Protein AF-A0A838HV57-F1 (afdb_monomer)

Mean predicted aligned error: 8.64 Å

Secondary structure (DSSP, 8-state):
-----PPPTTEEEEE-TTSTTEEEEEE--SSSPEEEEEEEEEEEETTEEEEEEEEEEEESGGGGS--

Solvent-accessible surface area (backbone atoms only — not comparable to full-atom values): 4244 Å² total; per-residue (Å²): 134,83,78,72,78,68,71,56,85,71,46,45,68,46,74,38,89,94,38,88,75,32,30,37,39,39,37,72,61,106,57,79,56,36,34,34,35,32,30,80,47,69,46,76,56,98,87,41,81,40,85,40,77,46,79,74,47,78,44,47,85,64,65,79,75,66,127

Structure (mmCIF, N/CA/C/O backbone):
data_AF-A0A838HV57-F1
#
_entry.id   AF-A0A838HV57-F1
#
loop_
_atom_site.group_PDB
_atom_site.id
_atom_site.type_symbol
_atom_site.label_atom_id
_atom_site.label_alt_id
_atom_site.label_comp_id
_atom_site.label_asym_id
_atom_site.label_entity_id
_atom_site.label_seq_id
_atom_site.pdbx_PDB_ins_code
_atom_site.Cartn_x
_atom_site.Cartn_y
_atom_site.Cartn_z
_atom_site.occupancy
_atom_site.B_iso_or_equiv
_atom_site.auth_seq_id
_atom_site.auth_comp_id
_atom_site.auth_asym_id
_atom_site.auth_atom_id
_atom_site.pdbx_PDB_model_num
ATOM 1 N N . MET A 1 1 ? 1.432 22.069 18.717 1.00 39.09 1 MET A N 1
ATOM 2 C CA . MET A 1 1 ? 1.304 21.374 17.419 1.00 39.09 1 MET A CA 1
ATOM 3 C C . MET A 1 1 ? 2.245 20.179 17.452 1.00 39.09 1 MET A C 1
ATOM 5 O O . MET A 1 1 ? 3.439 20.357 17.263 1.00 39.09 1 MET A O 1
ATOM 9 N N . GLY A 1 2 ? 1.747 19.005 17.848 1.00 38.88 2 GLY A N 1
ATOM 10 C CA . GLY A 1 2 ? 2.569 17.796 17.937 1.00 38.88 2 GLY A CA 1
ATOM 11 C C . GLY A 1 2 ? 2.899 17.316 16.532 1.00 38.88 2 GLY A C 1
ATOM 12 O O . GLY A 1 2 ? 1.989 16.969 15.785 1.00 38.88 2 GLY A O 1
ATOM 13 N N . GLY A 1 3 ? 4.176 17.371 16.152 1.00 41.22 3 GLY A N 1
ATOM 14 C CA . GLY A 1 3 ? 4.640 16.826 14.884 1.00 41.22 3 GLY A CA 1
ATOM 15 C C . GLY A 1 3 ? 4.337 15.338 14.863 1.00 41.22 3 GLY A C 1
ATOM 16 O O . GLY A 1 3 ? 4.972 14.576 15.589 1.00 41.22 3 GLY A O 1
ATOM 17 N N . GLY A 1 4 ? 3.339 14.933 14.074 1.00 46.28 4 GLY A N 1
ATOM 18 C CA . GLY A 1 4 ? 3.158 13.529 13.741 1.00 46.28 4 GLY A CA 1
ATOM 19 C C . GLY A 1 4 ? 4.484 13.057 13.174 1.00 46.28 4 GLY A C 1
ATOM 20 O O . GLY A 1 4 ? 4.957 13.635 12.194 1.00 46.28 4 GLY A O 1
ATOM 21 N N . ALA A 1 5 ? 5.133 12.117 13.862 1.00 59.53 5 ALA A N 1
ATOM 22 C CA . ALA A 1 5 ? 6.411 11.588 13.430 1.00 59.53 5 ALA A CA 1
ATOM 23 C C . ALA A 1 5 ? 6.257 11.185 11.962 1.00 59.53 5 ALA A C 1
ATOM 25 O O . ALA A 1 5 ? 5.423 10.341 11.629 1.00 59.53 5 ALA A O 1
ATOM 26 N N . GLY A 1 6 ? 6.989 11.868 11.078 1.00 66.62 6 GLY A N 1
ATOM 27 C CA . GLY A 1 6 ? 7.041 11.487 9.677 1.00 66.62 6 GLY A CA 1
ATOM 28 C C . GLY A 1 6 ? 7.446 10.020 9.578 1.00 66.62 6 GLY A C 1
ATOM 29 O O . GLY A 1 6 ? 8.036 9.463 10.509 1.00 66.62 6 GLY A O 1
ATOM 30 N N . TRP A 1 7 ? 7.114 9.383 8.458 1.00 67.44 7 TRP A N 1
ATOM 31 C CA . TRP A 1 7 ? 7.527 8.006 8.215 1.00 67.44 7 TRP A CA 1
ATOM 32 C C . TRP A 1 7 ? 9.018 7.827 8.543 1.00 67.44 7 TRP A C 1
ATOM 34 O O . TRP A 1 7 ? 9.814 8.712 8.202 1.00 67.44 7 TRP 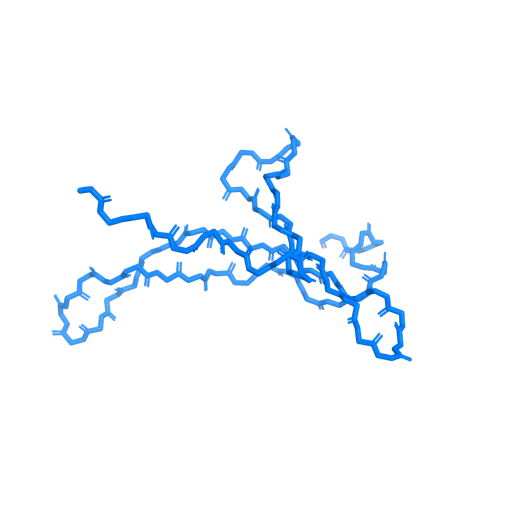A O 1
ATOM 44 N N . PRO A 1 8 ? 9.412 6.723 9.209 1.00 72.00 8 PRO A N 1
ATOM 45 C CA . PRO A 1 8 ? 10.819 6.437 9.453 1.00 72.00 8 PRO A CA 1
ATOM 46 C C . PRO A 1 8 ? 11.598 6.578 8.145 1.00 72.00 8 PRO A C 1
ATOM 48 O O . PRO A 1 8 ? 11.123 6.137 7.106 1.00 72.00 8 PRO A O 1
ATOM 51 N N . SER A 1 9 ? 12.788 7.176 8.163 1.00 70.69 9 SER A N 1
ATOM 52 C CA . SER A 1 9 ? 13.556 7.443 6.932 1.00 70.69 9 SER A CA 1
ATOM 53 C C . SER A 1 9 ? 13.905 6.175 6.139 1.00 70.69 9 SER A C 1
ATOM 55 O O . SER A 1 9 ? 14.056 6.216 4.918 1.00 70.69 9 SER A O 1
ATOM 57 N N . SER A 1 10 ? 13.987 5.032 6.824 1.00 73.06 10 SER A N 1
ATOM 58 C CA . SER A 1 10 ? 14.131 3.697 6.232 1.00 73.06 10 SER A CA 1
ATOM 59 C C . SER A 1 10 ? 12.902 3.239 5.435 1.00 73.06 10 SER A C 1
ATOM 61 O O . SER A 1 10 ? 12.999 2.339 4.599 1.00 73.06 10 SER A O 1
ATOM 63 N N . LEU A 1 11 ? 11.755 3.868 5.682 1.00 74.38 11 LEU A N 1
ATOM 64 C CA . LEU A 1 11 ? 10.438 3.557 5.158 1.00 74.38 11 LEU A CA 1
ATOM 65 C C . LEU A 1 11 ? 10.040 4.669 4.178 1.00 74.38 11 LEU A C 1
ATOM 67 O O . LEU A 1 11 ? 9.424 5.679 4.517 1.00 74.38 11 LEU A O 1
ATOM 71 N N . ARG A 1 12 ? 10.463 4.505 2.925 1.00 84.38 12 ARG A N 1
ATOM 72 C CA . ARG A 1 12 ? 10.307 5.528 1.887 1.00 84.38 12 ARG A CA 1
ATOM 73 C C . ARG A 1 12 ? 8.894 5.461 1.323 1.00 84.38 12 ARG A C 1
ATOM 75 O O . ARG A 1 12 ? 8.615 4.615 0.474 1.00 84.38 12 ARG A O 1
ATOM 82 N N . VAL A 1 13 ? 8.021 6.341 1.805 1.00 86.81 13 VAL A N 1
ATOM 83 C CA . VAL A 1 13 ? 6.633 6.488 1.342 1.00 86.81 13 VAL A CA 1
ATOM 84 C C . VAL A 1 13 ? 6.511 7.703 0.430 1.00 86.81 13 VAL A C 1
ATOM 86 O O . VAL A 1 13 ? 6.946 8.795 0.792 1.00 86.81 13 VAL A O 1
ATOM 89 N N . LYS A 1 14 ? 5.890 7.537 -0.740 1.00 87.50 14 LYS A N 1
ATOM 90 C CA . LYS A 1 14 ? 5.595 8.636 -1.674 1.00 87.50 14 LYS A CA 1
ATOM 91 C C . LYS A 1 14 ? 4.302 8.373 -2.457 1.00 87.50 14 LYS A C 1
ATOM 93 O O . LYS A 1 14 ? 3.978 7.210 -2.684 1.00 87.50 14 LYS A O 1
ATOM 98 N N . PRO A 1 15 ? 3.570 9.407 -2.901 1.00 88.12 15 PRO A N 1
ATOM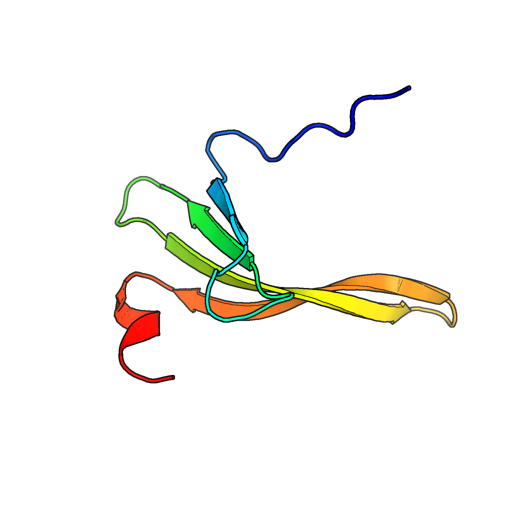 99 C CA . PRO A 1 15 ? 2.441 9.218 -3.808 1.00 88.12 15 PRO A CA 1
ATOM 100 C C . PRO A 1 15 ? 2.911 8.690 -5.172 1.00 88.12 15 PRO A C 1
ATOM 102 O O . PRO A 1 15 ? 3.989 9.047 -5.658 1.00 88.12 15 PRO A O 1
ATOM 105 N N . VAL A 1 16 ? 2.094 7.850 -5.805 1.00 86.69 16 VAL A N 1
ATOM 106 C CA . VAL A 1 16 ? 2.315 7.391 -7.180 1.00 86.69 16 VAL A CA 1
ATOM 107 C C . VAL A 1 16 ? 1.814 8.471 -8.135 1.00 86.69 16 VAL A C 1
ATOM 109 O O . VAL A 1 16 ? 0.621 8.752 -8.193 1.00 86.69 16 VAL A O 1
ATOM 112 N N . GLY A 1 17 ? 2.718 9.075 -8.910 1.00 84.50 17 GLY A N 1
ATOM 113 C CA . GLY A 1 17 ? 2.377 10.218 -9.768 1.00 84.50 17 GLY A CA 1
ATOM 114 C C . GLY A 1 17 ? 1.290 9.928 -10.812 1.00 84.50 17 GLY A C 1
ATOM 115 O O . GLY A 1 17 ? 0.488 10.804 -11.114 1.00 84.50 17 GLY A O 1
ATOM 116 N N . SER A 1 18 ? 1.224 8.699 -11.332 1.00 84.44 18 SER A N 1
ATOM 117 C CA . SER A 1 18 ? 0.214 8.277 -12.314 1.00 84.44 18 SER A CA 1
ATOM 118 C C . SER A 1 18 ? -1.103 7.787 -11.699 1.00 84.44 18 SER A C 1
ATOM 120 O O . SER A 1 18 ? -2.026 7.471 -12.445 1.00 84.44 18 SER A O 1
ATOM 122 N N . ALA A 1 19 ? -1.206 7.701 -10.367 1.00 84.06 19 ALA A N 1
ATOM 123 C CA . ALA A 1 19 ? -2.375 7.159 -9.677 1.00 84.06 19 ALA A CA 1
ATOM 124 C C . ALA A 1 19 ? -2.695 7.954 -8.394 1.00 84.06 19 ALA A C 1
ATOM 126 O O . ALA A 1 19 ? -2.215 7.607 -7.309 1.00 84.06 19 ALA A O 1
ATOM 127 N N . PRO A 1 20 ? -3.516 9.017 -8.496 1.00 87.62 20 PRO A N 1
ATOM 128 C CA . PRO A 1 20 ? -3.937 9.811 -7.345 1.00 87.62 20 PRO A CA 1
ATOM 129 C C . PRO A 1 20 ? -4.567 8.950 -6.242 1.00 87.62 20 PRO A C 1
ATOM 131 O O . PRO A 1 20 ? -5.396 8.087 -6.517 1.00 87.62 20 PRO A O 1
ATOM 134 N N . GLY A 1 21 ? -4.172 9.187 -4.989 1.00 87.69 21 GLY A N 1
ATOM 135 C CA . GLY A 1 21 ? -4.654 8.431 -3.824 1.00 87.69 21 GLY A CA 1
ATOM 136 C C . GLY A 1 21 ? -3.910 7.118 -3.548 1.00 87.69 21 GLY A C 1
ATOM 137 O O . GLY A 1 21 ? -4.071 6.558 -2.463 1.00 87.69 21 GLY A O 1
ATOM 138 N N . ILE A 1 22 ? -3.052 6.666 -4.470 1.00 90.56 22 ILE A N 1
ATOM 139 C CA . ILE A 1 22 ? -2.179 5.506 -4.275 1.00 90.56 22 ILE A CA 1
ATOM 140 C C . ILE A 1 22 ? -0.791 5.968 -3.833 1.00 90.56 22 ILE A C 1
ATOM 142 O O . ILE A 1 22 ? -0.207 6.910 -4.372 1.00 90.56 22 ILE A O 1
ATOM 146 N N . PHE A 1 23 ? -0.238 5.251 -2.866 1.00 91.00 23 PHE A N 1
ATOM 147 C CA . PHE A 1 23 ? 1.090 5.453 -2.319 1.00 91.00 23 PHE A CA 1
ATOM 148 C C . PHE A 1 23 ? 1.977 4.253 -2.644 1.00 91.00 23 PHE A C 1
ATOM 150 O O . PHE A 1 23 ? 1.531 3.106 -2.633 1.00 91.00 23 PHE A O 1
ATOM 157 N N . GLU A 1 24 ? 3.246 4.526 -2.928 1.00 89.50 24 GLU A N 1
ATOM 158 C CA . GLU A 1 24 ? 4.317 3.539 -2.979 1.00 89.50 24 GLU A CA 1
ATOM 159 C C . GLU A 1 24 ? 5.080 3.573 -1.658 1.00 89.50 24 GLU A C 1
ATOM 161 O O . GLU A 1 24 ? 5.404 4.637 -1.128 1.00 89.50 24 GLU A O 1
ATOM 166 N N . LEU A 1 25 ? 5.396 2.387 -1.164 1.00 88.62 25 LEU A N 1
ATOM 167 C CA . LEU A 1 25 ? 6.261 2.139 -0.032 1.00 88.62 25 LEU A CA 1
ATOM 168 C C . LEU A 1 25 ? 7.473 1.336 -0.515 1.00 88.62 25 LEU A C 1
ATOM 170 O O . LEU A 1 25 ? 7.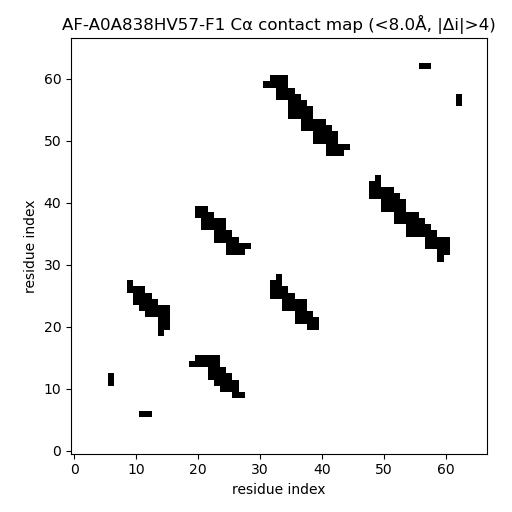297 0.292 -1.136 1.00 88.62 25 LEU A O 1
ATOM 174 N N . THR A 1 26 ? 8.690 1.786 -0.203 1.00 84.62 26 THR A N 1
ATOM 175 C CA . THR A 1 26 ? 9.924 1.009 -0.416 1.00 84.62 26 THR A CA 1
ATOM 176 C C . THR A 1 26 ? 10.684 0.836 0.897 1.00 84.62 26 THR A C 1
ATOM 178 O O . THR A 1 26 ? 10.940 1.825 1.587 1.00 84.62 26 THR A O 1
ATOM 181 N N . TRP A 1 27 ? 11.120 -0.387 1.198 1.00 80.00 27 TRP A N 1
ATOM 182 C CA . TRP A 1 27 ? 11.987 -0.703 2.339 1.00 80.00 27 TRP A CA 1
ATOM 183 C C . TRP A 1 27 ? 13.191 -1.537 1.900 1.00 80.00 27 TRP A C 1
ATOM 185 O O . TRP A 1 27 ? 13.116 -2.296 0.937 1.00 80.00 27 TRP A O 1
ATOM 195 N N . SER A 1 28 ? 14.301 -1.396 2.620 1.00 68.25 28 SER A N 1
ATOM 196 C CA . SER A 1 28 ? 15.502 -2.209 2.427 1.00 68.25 28 SER A CA 1
ATOM 197 C C . SER A 1 28 ? 15.716 -3.039 3.693 1.00 68.25 28 SER A C 1
ATOM 199 O O . SER A 1 28 ? 15.935 -2.485 4.768 1.00 68.25 28 SER A O 1
ATOM 201 N N . PHE A 1 29 ? 15.566 -4.358 3.583 1.00 60.66 29 PHE A N 1
ATOM 202 C CA . PHE A 1 29 ? 16.094 -5.326 4.557 1.00 60.66 29 PHE A CA 1
ATOM 203 C C . PHE A 1 29 ? 17.407 -5.898 3.975 1.00 60.66 29 PHE A C 1
ATOM 205 O O . PHE A 1 29 ? 17.775 -5.486 2.881 1.00 60.66 29 PHE A O 1
ATOM 212 N N . PRO A 1 30 ? 18.131 -6.841 4.607 1.00 60.12 30 PRO A N 1
ATOM 213 C CA . PRO A 1 30 ? 19.369 -7.429 4.059 1.00 60.12 30 PRO A CA 1
ATOM 214 C C . PRO A 1 30 ? 19.246 -8.154 2.692 1.00 60.12 30 PRO A C 1
ATOM 216 O O . PRO A 1 30 ? 20.163 -8.866 2.296 1.00 60.12 30 PRO A O 1
ATOM 219 N N . GLY A 1 31 ? 18.121 -8.019 1.983 1.00 60.16 31 GLY A N 1
ATOM 220 C CA . GLY A 1 31 ? 17.845 -8.556 0.650 1.00 60.16 31 GLY A CA 1
ATOM 221 C C . GLY A 1 31 ? 17.399 -7.454 -0.330 1.00 60.16 31 GLY A C 1
ATOM 222 O O . GLY A 1 31 ? 17.516 -6.271 -0.017 1.00 60.16 31 GLY A O 1
ATOM 223 N N . PRO A 1 32 ? 16.894 -7.799 -1.529 1.00 63.72 32 PRO A N 1
ATOM 224 C CA . PRO A 1 32 ? 16.480 -6.800 -2.516 1.00 63.72 32 PRO A CA 1
ATOM 225 C C . PRO A 1 32 ? 15.380 -5.884 -1.959 1.00 63.72 32 PRO A C 1
ATOM 227 O O . PRO A 1 32 ? 14.532 -6.338 -1.192 1.00 63.72 32 PRO A O 1
ATOM 230 N N . ASP A 1 33 ? 15.378 -4.611 -2.373 1.00 70.56 33 ASP A N 1
ATOM 231 C CA . ASP A 1 33 ? 14.386 -3.623 -1.930 1.00 70.56 33 ASP A CA 1
ATOM 232 C C . ASP A 1 33 ? 12.953 -4.161 -2.089 1.00 70.56 33 ASP A C 1
AT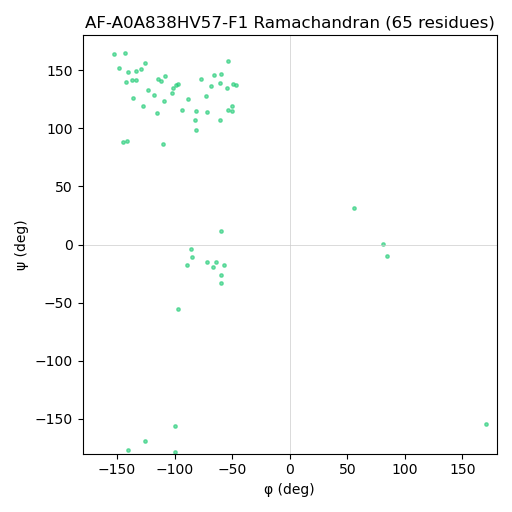OM 234 O O . ASP A 1 33 ? 12.492 -4.454 -3.201 1.00 70.56 33 ASP A O 1
ATOM 238 N N . GLY A 1 34 ? 12.243 -4.259 -0.967 1.00 80.75 34 GLY A N 1
ATOM 239 C CA . GLY A 1 34 ? 10.824 -4.571 -0.940 1.00 80.75 34 GLY A CA 1
ATOM 240 C C . GLY A 1 34 ? 10.010 -3.343 -1.330 1.00 80.75 34 GLY A C 1
ATOM 241 O O . GLY A 1 34 ? 10.363 -2.209 -0.999 1.00 80.75 34 GLY A O 1
ATOM 242 N N . ARG A 1 35 ? 8.931 -3.567 -2.075 1.00 85.62 35 ARG A N 1
ATOM 243 C CA . ARG A 1 35 ? 8.024 -2.541 -2.582 1.00 85.62 35 ARG A CA 1
ATOM 244 C C . ARG A 1 35 ? 6.582 -2.947 -2.345 1.00 85.62 35 ARG A C 1
ATOM 246 O O . ARG A 1 35 ? 6.201 -4.103 -2.530 1.00 85.62 35 ARG A O 1
ATOM 253 N N . ALA A 1 36 ? 5.763 -1.973 -1.992 1.00 88.88 36 ALA A N 1
ATOM 254 C CA . ALA A 1 36 ? 4.329 -2.151 -1.915 1.00 88.88 36 ALA A CA 1
ATOM 255 C C . ALA A 1 36 ? 3.600 -0.922 -2.444 1.00 88.88 36 ALA A C 1
ATOM 257 O O . ALA A 1 36 ? 4.078 0.200 -2.294 1.00 88.88 36 ALA A O 1
ATOM 258 N N . THR A 1 37 ? 2.427 -1.136 -3.032 1.00 90.88 37 THR A N 1
ATOM 259 C CA . THR A 1 37 ? 1.469 -0.066 -3.310 1.00 90.88 37 THR A CA 1
ATOM 260 C C . THR A 1 37 ? 0.243 -0.234 -2.433 1.00 90.88 37 THR A C 1
ATOM 262 O O . THR A 1 37 ? -0.212 -1.354 -2.174 1.00 90.88 37 THR A O 1
ATOM 265 N N . TRP A 1 38 ? -0.278 0.882 -1.945 1.00 92.25 38 TRP A N 1
ATOM 266 C CA . TRP A 1 38 ? -1.383 0.906 -0.999 1.00 92.25 38 TRP A CA 1
ATOM 267 C C . TRP A 1 38 ? -2.182 2.202 -1.124 1.00 92.25 38 TRP A C 1
ATOM 269 O O . TRP A 1 38 ? -1.724 3.170 -1.724 1.00 92.25 38 TRP A O 1
ATOM 279 N N . GLU A 1 39 ? -3.388 2.216 -0.575 1.00 94.12 39 GLU A N 1
ATOM 280 C CA . GLU A 1 39 ? -4.244 3.403 -0.510 1.00 94.12 39 GLU A CA 1
ATOM 281 C C . GLU A 1 39 ? -4.827 3.548 0.897 1.00 94.12 39 GLU A C 1
ATOM 283 O O . GLU A 1 39 ? -5.050 2.553 1.599 1.00 94.12 39 GLU A O 1
ATOM 288 N N . TRP A 1 40 ? -5.073 4.791 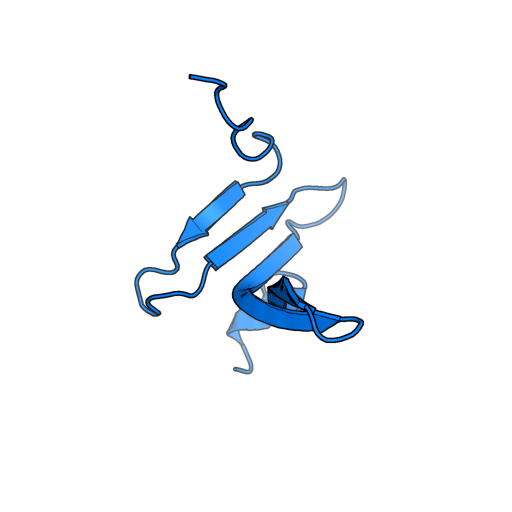1.310 1.00 93.19 40 TRP A N 1
ATOM 289 C CA . TRP A 1 40 ? -5.866 5.048 2.506 1.00 93.19 40 TRP A CA 1
ATOM 290 C C . TRP A 1 40 ? -7.314 4.649 2.249 1.00 93.19 40 TRP A C 1
ATOM 292 O O . TRP A 1 40 ? -7.898 4.957 1.211 1.00 93.19 40 TRP A O 1
ATOM 302 N N . THR A 1 41 ? -7.910 3.981 3.221 1.00 94.06 41 THR A N 1
ATOM 303 C CA . THR A 1 41 ? -9.322 3.630 3.218 1.00 94.06 41 THR A CA 1
ATOM 304 C C . THR A 1 41 ? -9.890 3.793 4.624 1.00 94.06 41 THR A C 1
ATOM 306 O O . THR A 1 41 ? -9.207 4.253 5.539 1.00 94.06 41 THR A O 1
ATOM 309 N N . ALA A 1 42 ? -11.157 3.450 4.795 1.00 94.69 42 ALA A N 1
ATOM 310 C CA . ALA A 1 42 ? -11.774 3.353 6.101 1.00 94.69 42 ALA A CA 1
ATOM 311 C C . ALA A 1 42 ? -12.625 2.089 6.144 1.00 94.69 42 ALA A C 1
ATOM 313 O O . ALA A 1 42 ? -13.257 1.737 5.146 1.00 94.69 42 ALA A O 1
ATOM 314 N N . VAL A 1 43 ? -12.621 1.419 7.287 1.00 95.50 43 VAL A N 1
ATOM 315 C CA . VAL A 1 43 ? -13.402 0.203 7.529 1.00 95.50 43 VAL A CA 1
ATOM 316 C C . VAL A 1 43 ? -14.248 0.391 8.778 1.00 95.50 43 VAL A C 1
ATOM 318 O O . VAL A 1 43 ? -13.922 1.222 9.624 1.00 95.50 43 VAL A O 1
ATOM 321 N N . GLU A 1 44 ? -15.341 -0.355 8.878 1.00 96.69 44 GLU A N 1
ATOM 322 C CA . GLU A 1 44 ? -16.151 -0.385 10.092 1.00 96.69 44 GLU A CA 1
ATOM 323 C C . GLU A 1 44 ? -15.616 -1.460 11.038 1.00 96.69 44 GLU A C 1
ATOM 325 O O . GLU A 1 44 ? -15.472 -2.622 10.656 1.00 96.69 44 GLU A O 1
ATOM 330 N N . VAL A 1 45 ? -15.312 -1.061 12.271 1.00 94.38 45 VAL A N 1
ATOM 331 C CA . VAL A 1 45 ? -14.928 -1.945 13.374 1.00 94.38 45 VAL A CA 1
ATOM 332 C C . VAL A 1 45 ? -15.841 -1.595 14.538 1.00 94.38 45 VAL A C 1
ATOM 334 O O . VAL A 1 45 ? -15.874 -0.447 14.961 1.00 94.38 45 VAL A O 1
ATOM 337 N N . GLU A 1 46 ? -16.637 -2.559 15.005 1.00 95.50 46 GLU A N 1
ATOM 338 C CA . GLU A 1 46 ? -17.581 -2.362 16.123 1.00 95.50 46 GLU A CA 1
ATOM 339 C C . GLU A 1 46 ? -18.576 -1.196 15.913 1.00 95.50 46 GLU A C 1
ATOM 341 O O . GLU A 1 46 ? -19.018 -0.548 16.855 1.00 95.50 46 GLU A O 1
ATOM 346 N N . GLY A 1 47 ? -18.955 -0.932 14.656 1.00 95.31 47 GLY A N 1
ATOM 347 C CA . GLY A 1 47 ? -19.856 0.169 14.293 1.00 95.31 47 GLY A CA 1
ATOM 348 C C . GLY A 1 47 ? -19.178 1.542 14.199 1.00 95.31 47 GLY A C 1
ATOM 349 O O . GLY A 1 47 ? -19.844 2.523 13.873 1.00 95.31 47 GLY A O 1
ATOM 350 N N . GLU A 1 48 ? -17.865 1.626 14.428 1.00 95.75 48 GLU A N 1
ATOM 351 C CA . GLU A 1 48 ? -17.073 2.841 14.248 1.00 95.75 48 GLU A CA 1
ATOM 352 C C . GLU A 1 48 ? -16.277 2.796 12.937 1.00 95.75 48 GLU A C 1
ATOM 354 O O . GLU A 1 48 ? -15.634 1.800 12.597 1.00 95.75 48 GLU A O 1
ATOM 359 N N . ARG A 1 49 ? -16.294 3.905 12.185 1.00 95.19 49 ARG A N 1
ATOM 360 C CA . ARG A 1 49 ? -15.505 4.052 10.958 1.00 95.19 49 ARG A CA 1
ATOM 361 C C . ARG A 1 49 ? -14.075 4.468 11.295 1.00 95.19 49 ARG A C 1
ATOM 363 O O . ARG A 1 49 ? -13.824 5.634 11.592 1.00 95.19 49 ARG A O 1
ATOM 370 N N . VAL A 1 50 ? -13.132 3.544 11.143 1.00 96.12 50 VAL A N 1
ATOM 371 C CA . VAL A 1 50 ? -11.717 3.758 11.476 1.00 96.12 50 VAL A CA 1
ATOM 372 C C . VAL A 1 50 ? -10.834 3.859 10.223 1.00 96.12 50 VAL A C 1
ATOM 374 O O . VAL A 1 50 ? -11.101 3.177 9.226 1.00 96.12 50 VAL A O 1
ATOM 377 N N . PRO A 1 51 ? -9.775 4.695 10.226 1.00 94.75 51 PRO A N 1
ATOM 378 C CA . PRO A 1 51 ? -8.792 4.735 9.146 1.00 94.75 51 PRO A CA 1
ATOM 379 C C . PRO A 1 51 ? -8.089 3.389 8.965 1.00 94.75 51 PRO A C 1
ATOM 381 O O . PRO A 1 51 ? -7.688 2.746 9.933 1.00 94.75 51 PRO A O 1
ATOM 384 N N . ALA A 1 52 ? -7.885 2.987 7.716 1.00 93.00 52 ALA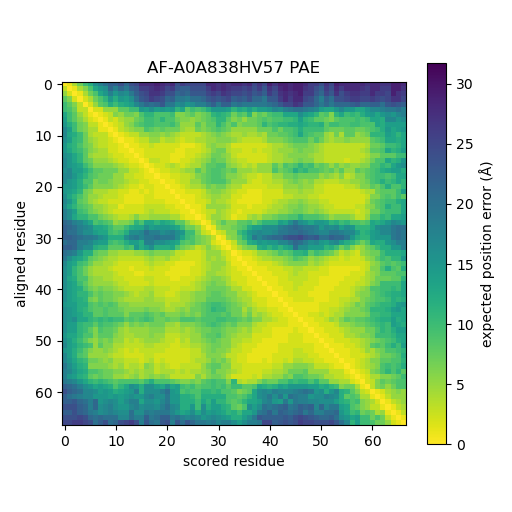 A N 1
ATOM 385 C CA . ALA A 1 52 ? -7.228 1.736 7.371 1.00 93.00 52 ALA A CA 1
ATOM 386 C C . ALA A 1 52 ? -6.347 1.879 6.127 1.00 93.00 52 ALA A C 1
ATOM 388 O O . ALA A 1 52 ? -6.463 2.827 5.349 1.00 93.00 52 ALA A O 1
ATOM 389 N N . VAL A 1 53 ? -5.472 0.896 5.928 1.00 92.44 53 VAL A N 1
ATOM 390 C CA . VAL A 1 53 ? -4.624 0.773 4.741 1.00 92.44 53 VAL A CA 1
ATOM 391 C C . VAL A 1 53 ? -5.122 -0.403 3.912 1.00 92.44 53 VAL A C 1
ATOM 393 O O . VAL A 1 53 ? -5.163 -1.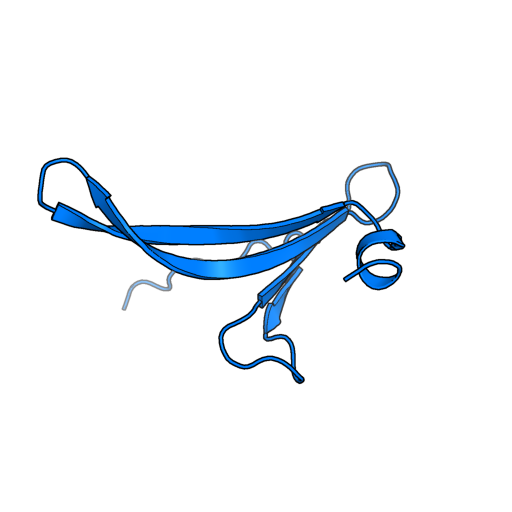531 4.404 1.00 92.44 53 VAL A O 1
ATOM 396 N N . ARG A 1 54 ? -5.466 -0.164 2.641 1.00 91.44 54 ARG A N 1
ATOM 397 C CA . ARG A 1 54 ? -5.682 -1.252 1.681 1.00 91.44 54 ARG A CA 1
ATOM 398 C C . ARG A 1 54 ? -4.388 -1.520 0.926 1.00 91.44 54 ARG A C 1
ATOM 400 O O . ARG A 1 54 ? -3.930 -0.692 0.140 1.00 91.44 54 ARG A O 1
ATOM 407 N N . TRP A 1 55 ? -3.841 -2.713 1.117 1.00 90.00 55 TRP A N 1
ATOM 408 C CA . TRP A 1 55 ? -2.727 -3.211 0.320 1.00 90.00 55 TRP A CA 1
ATOM 409 C C . TRP A 1 55 ? -3.201 -3.577 -1.086 1.00 90.00 55 TRP A C 1
ATOM 411 O O . TRP A 1 55 ? -4.171 -4.314 -1.249 1.00 90.00 55 TRP A O 1
ATOM 421 N N . ARG A 1 56 ? -2.520 -3.053 -2.105 1.00 86.25 56 ARG A N 1
ATOM 422 C CA . ARG A 1 56 ? -2.797 -3.356 -3.516 1.00 86.25 56 ARG A CA 1
ATOM 423 C C . ARG A 1 56 ? -1.849 -4.448 -4.000 1.00 86.25 56 ARG A C 1
ATOM 425 O O . ARG A 1 56 ? -2.288 -5.478 -4.495 1.00 86.25 56 ARG A O 1
ATOM 4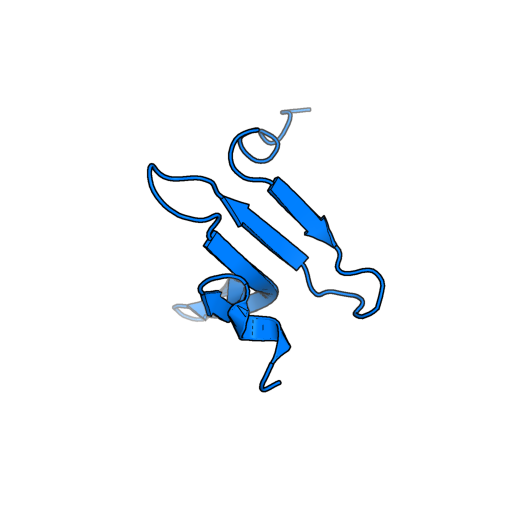32 N N . ARG A 1 57 ? -0.542 -4.218 -3.846 1.00 82.88 57 ARG A N 1
ATOM 433 C CA . ARG A 1 57 ? 0.536 -5.137 -4.243 1.00 82.88 57 ARG A CA 1
ATOM 434 C C . ARG A 1 57 ? 1.652 -5.080 -3.218 1.00 82.88 57 ARG A C 1
ATOM 436 O O . ARG A 1 57 ? 1.993 -3.993 -2.767 1.00 82.88 57 ARG A O 1
ATOM 443 N N . ILE A 1 58 ? 2.234 -6.228 -2.887 1.00 83.19 58 ILE A N 1
ATOM 444 C CA . ILE A 1 58 ? 3.369 -6.352 -1.965 1.00 83.19 58 ILE A CA 1
ATOM 445 C C . ILE A 1 58 ? 4.360 -7.327 -2.604 1.00 83.19 58 ILE A C 1
ATOM 447 O O . ILE A 1 58 ? 3.971 -8.426 -2.992 1.00 83.19 58 ILE A O 1
ATOM 451 N N . GLY A 1 59 ? 5.624 -6.936 -2.755 1.00 78.38 59 GLY A N 1
ATOM 452 C CA . GLY A 1 59 ? 6.644 -7.799 -3.347 1.00 78.38 59 GLY A CA 1
ATOM 453 C C . GLY A 1 59 ? 7.958 -7.075 -3.629 1.00 78.38 59 GLY A C 1
ATOM 454 O O . GLY A 1 59 ? 8.287 -6.092 -2.981 1.00 78.38 59 GLY A O 1
ATOM 455 N N . GLY A 1 60 ? 8.729 -7.575 -4.595 1.00 69.81 60 GLY A N 1
ATOM 456 C CA . GLY A 1 60 ? 9.929 -6.904 -5.112 1.00 69.81 60 GLY A CA 1
ATOM 457 C C . GLY 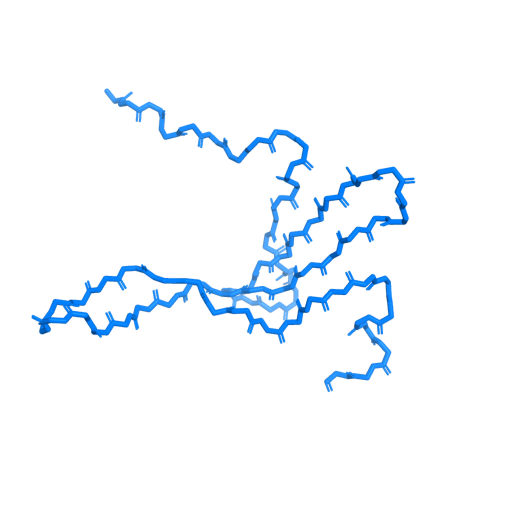A 1 60 ? 9.664 -6.168 -6.431 1.00 69.81 60 GLY A C 1
ATOM 458 O O . GLY A 1 60 ? 8.525 -5.876 -6.786 1.00 69.81 60 GLY A O 1
ATOM 459 N N . HIS A 1 61 ? 10.708 -5.940 -7.231 1.00 64.75 61 HIS A N 1
ATOM 460 C CA . HIS A 1 61 ? 10.621 -5.245 -8.531 1.00 64.75 61 HIS A CA 1
ATOM 461 C C . HIS A 1 61 ? 9.644 -5.882 -9.549 1.00 64.75 61 HIS A C 1
ATOM 463 O O . HIS A 1 61 ? 9.245 -5.244 -10.521 1.00 64.75 61 HIS A O 1
ATOM 469 N N . ALA A 1 62 ? 9.251 -7.143 -9.344 1.00 62.84 62 ALA A N 1
ATOM 470 C CA . ALA A 1 62 ? 8.366 -7.889 -10.237 1.00 62.84 62 ALA A CA 1
ATOM 471 C C . ALA A 1 62 ? 6.895 -7.428 -10.206 1.00 62.84 62 ALA A C 1
ATOM 473 O O . ALA A 1 62 ? 6.153 -7.749 -11.133 1.00 62.84 62 ALA A O 1
ATOM 474 N N . ILE A 1 63 ? 6.465 -6.646 -9.205 1.00 62.28 63 ILE A N 1
ATOM 475 C CA . ILE A 1 63 ? 5.058 -6.219 -9.074 1.00 62.28 63 ILE A CA 1
ATOM 476 C C . ILE A 1 63 ? 4.567 -5.319 -10.223 1.00 62.28 63 ILE A C 1
ATOM 478 O O . ILE A 1 63 ? 3.358 -5.171 -10.389 1.00 62.28 63 ILE A O 1
ATOM 482 N N . PHE A 1 64 ? 5.477 -4.766 -11.032 1.00 56.59 64 PHE A N 1
ATOM 483 C CA . PHE A 1 64 ? 5.160 -3.981 -12.231 1.00 56.59 64 PHE A CA 1
ATOM 484 C C . PHE A 1 64 ? 4.926 -4.834 -13.494 1.00 56.59 64 PHE A C 1
ATOM 486 O O . PHE A 1 64 ? 4.486 -4.295 -14.504 1.00 56.59 64 PHE A O 1
ATOM 493 N N . LYS A 1 65 ? 5.227 -6.145 -13.473 1.00 57.22 65 LYS A N 1
ATOM 494 C CA . LYS A 1 65 ? 5.199 -7.005 -14.677 1.00 57.22 65 LYS A CA 1
ATOM 495 C C . LYS A 1 65 ? 3.850 -7.676 -14.966 1.00 57.22 65 LYS A C 1
ATOM 497 O O . LYS A 1 65 ? 3.629 -8.104 -16.093 1.00 57.22 65 LYS A O 1
ATOM 502 N N . SER A 1 66 ? 2.952 -7.753 -13.989 1.00 45.66 66 SER A N 1
ATOM 503 C CA . SER A 1 66 ? 1.610 -8.331 -14.160 1.00 45.66 66 SER A CA 1
ATOM 504 C C . SER A 1 66 ? 0.614 -7.557 -13.294 1.00 45.66 66 SER A C 1
ATOM 506 O O . SER A 1 66 ? 0.503 -7.923 -12.126 1.00 45.66 66 SER A O 1
ATOM 508 N N . PRO A 1 67 ? 0.003 -6.464 -13.800 1.00 49.84 67 PRO A N 1
ATOM 509 C CA . PRO A 1 67 ? -0.845 -5.521 -13.050 1.00 49.84 67 PRO A CA 1
ATOM 510 C C . PRO A 1 67 ? -2.158 -6.108 -12.517 1.00 49.84 67 PRO A C 1
ATOM 512 O O . PRO A 1 67 ? -2.459 -7.279 -12.815 1.00 49.84 67 PRO A O 1
#

Radius of gyration: 14.25 Å; Cα contacts (8 Å, |Δi|>4): 105; chains: 1; bounding box: 39×30×33 Å

Foldseek 3Di:
DDPPPPDDPQWDWDADPVDPQKIKTWHDDVDAIKIWIWGWDWDDDPNDTHIDIGTDDTGHPCRVVPD

pLDDT: mean 78.49, std 16.1, range [38.88, 96.69]

Nearest PDB structures (foldseek):
  7uic-assembly1_n  TM=3.905E-01  e=5.894E-01  Saccharomyces cerevisiae S288C
  7uio-assembly1_Bn  TM=3.905E-01  e=1.100E+00  Saccharomyces cerevisiae S288C
  7ny8-assembly2_D  TM=3.828E-01  e=5.095E+00  synthetic construct

Sequence (67 aa):
MGGGAGWPSSLRVKPVGSAPGIFELTWSFPGPDGRATWEWTAVEVEGERVPAVRWRRIGGHAIFKSP